Protein AF-A0A512CG80-F1 (afdb_monomer_lite)

pLDDT: mean 76.05, std 12.83, range [44.84, 91.69]

Sequence (80 aa):
MKKKKAEALMQRLVQNKISRPEFDELLGSLEDPEMVAGMEESMRKHFEQVLNEYNEELKSNTEDKKIKDQSLSRTQKEKE

Organism: NCBI:txid1350429

Secondary structure (DSSP, 8-state):
-HHHHHHHHHHHHHTT---HHHHHHHHHHTT-HHHHHHHHHHHHHHHHHHHHHHHHHHHHHHHHHHHHHHHHHHHTTT--

Radius of gyration: 22.68 Å; chains: 1; bounding box: 52×22×60 Å

Structure (mmCIF, N/CA/C/O backbone):
data_AF-A0A512CG80-F1
#
_entry.id   AF-A0A512CG80-F1
#
loop_
_atom_site.group_PDB
_atom_site.id
_atom_site.type_symbol
_atom_site.label_atom_id
_atom_site.label_alt_id
_atom_site.label_comp_id
_atom_site.label_asym_id
_atom_site.label_entity_id
_atom_site.label_seq_id
_atom_site.pdbx_PDB_ins_code
_atom_site.Cartn_x
_atom_site.Cartn_y
_atom_site.Cartn_z
_atom_site.occupancy
_atom_site.B_iso_or_equiv
_atom_site.auth_seq_id
_atom_site.auth_comp_id
_atom_site.auth_asym_id
_atom_site.auth_atom_id
_atom_site.pdbx_PDB_model_num
ATOM 1 N N . MET A 1 1 ? 2.074 9.510 -16.556 1.00 60.28 1 MET A N 1
ATOM 2 C CA . MET A 1 1 ? 1.139 8.394 -16.850 1.00 60.28 1 MET A CA 1
ATOM 3 C C . MET A 1 1 ? 1.519 7.086 -16.154 1.00 60.28 1 MET A C 1
ATOM 5 O O . MET A 1 1 ? 0.610 6.382 -15.745 1.00 60.28 1 MET A O 1
ATOM 9 N N . LYS A 1 2 ? 2.811 6.781 -15.952 1.00 62.41 2 LYS A N 1
ATOM 10 C CA . LYS A 1 2 ? 3.262 5.532 -15.310 1.00 62.41 2 LYS A CA 1
ATOM 11 C C . LYS A 1 2 ? 2.815 5.371 -13.839 1.00 62.41 2 LYS A C 1
ATOM 13 O O . LYS A 1 2 ? 2.271 4.329 -13.497 1.00 62.41 2 LYS A O 1
ATOM 18 N N . LYS A 1 3 ? 2.887 6.439 -13.028 1.00 66.56 3 LYS A N 1
ATOM 19 C CA . LYS A 1 3 ? 2.466 6.450 -11.605 1.00 66.56 3 LYS A CA 1
ATOM 20 C C . LYS A 1 3 ? 1.041 5.921 -11.364 1.00 66.56 3 LYS A C 1
ATOM 22 O O . LYS A 1 3 ? 0.829 5.092 -10.494 1.00 66.56 3 LYS A O 1
ATOM 27 N N . LYS A 1 4 ? 0.078 6.313 -12.210 1.00 74.75 4 LYS A N 1
ATOM 28 C CA . LYS A 1 4 ? -1.325 5.861 -12.107 1.00 74.75 4 LYS A CA 1
ATOM 29 C C . LYS A 1 4 ? -1.503 4.359 -12.366 1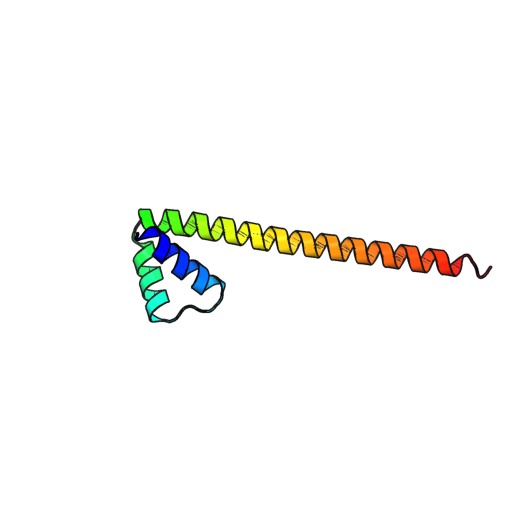.00 74.75 4 LYS A C 1
ATOM 31 O O . LYS A 1 4 ? -2.462 3.771 -11.883 1.00 74.75 4 LYS A O 1
ATOM 36 N N . LYS A 1 5 ? -0.606 3.744 -13.146 1.00 79.44 5 LYS A N 1
ATOM 37 C CA . LYS A 1 5 ? -0.657 2.308 -13.455 1.00 79.44 5 LYS A CA 1
ATOM 38 C C . LYS A 1 5 ? -0.175 1.484 -12.262 1.00 79.44 5 LYS A C 1
ATOM 40 O O . LYS A 1 5 ? -0.870 0.569 -11.843 1.00 79.44 5 LYS A O 1
ATOM 45 N N . ALA A 1 6 ? 0.958 1.881 -11.683 1.00 78.25 6 ALA A N 1
ATOM 46 C CA . ALA A 1 6 ? 1.498 1.313 -10.450 1.00 78.25 6 ALA A CA 1
ATOM 47 C C . ALA A 1 6 ? 0.479 1.375 -9.298 1.00 78.25 6 ALA A C 1
ATOM 49 O O . ALA A 1 6 ? 0.229 0.380 -8.623 1.00 78.25 6 ALA A O 1
ATOM 50 N N . GLU A 1 7 ? -0.184 2.521 -9.151 1.00 79.50 7 GLU A N 1
ATOM 51 C CA . GLU A 1 7 ? -1.249 2.727 -8.169 1.00 79.50 7 GLU A CA 1
ATOM 52 C C . GLU A 1 7 ? -2.433 1.764 -8.372 1.00 79.50 7 GLU A C 1
ATOM 54 O O . GLU A 1 7 ? -2.897 1.120 -7.432 1.00 79.50 7 GLU A O 1
ATOM 59 N N . ALA A 1 8 ? -2.894 1.606 -9.617 1.00 84.19 8 ALA A N 1
ATOM 60 C CA . ALA A 1 8 ? -4.001 0.712 -9.948 1.00 84.19 8 ALA A CA 1
ATOM 61 C C . ALA A 1 8 ? -3.666 -0.769 -9.702 1.00 84.19 8 ALA A C 1
ATOM 63 O O . ALA A 1 8 ? -4.526 -1.521 -9.239 1.00 84.19 8 ALA A O 1
ATOM 64 N N . LEU A 1 9 ? -2.430 -1.189 -9.989 1.00 85.94 9 LEU A N 1
ATOM 65 C CA . LEU A 1 9 ? -1.959 -2.547 -9.708 1.00 85.94 9 LEU A CA 1
ATOM 66 C C . LEU A 1 9 ? -1.912 -2.816 -8.199 1.00 85.94 9 LEU A C 1
ATOM 68 O O . LEU A 1 9 ? -2.397 -3.855 -7.754 1.00 85.94 9 LEU A O 1
ATOM 72 N N . MET A 1 10 ? -1.428 -1.859 -7.404 1.00 83.94 10 MET A N 1
ATOM 73 C CA . MET A 1 10 ? -1.428 -1.968 -5.941 1.00 83.94 10 MET A CA 1
ATOM 74 C C . MET A 1 10 ? -2.841 -2.061 -5.367 1.00 83.94 10 MET A C 1
ATOM 76 O O . MET A 1 10 ? -3.109 -2.912 -4.522 1.00 83.94 10 MET A O 1
ATOM 80 N N . GLN A 1 11 ? -3.776 -1.255 -5.871 1.00 84.19 11 GLN A N 1
ATOM 81 C CA . GLN A 1 11 ? -5.183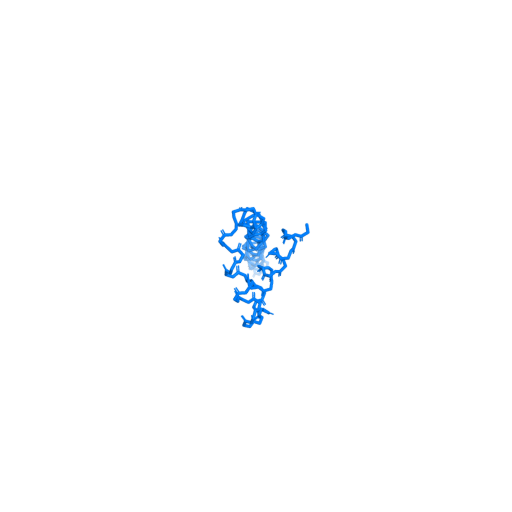 -1.351 -5.474 1.00 84.19 11 GLN A CA 1
ATOM 82 C C . GLN A 1 11 ? -5.773 -2.733 -5.795 1.00 84.19 11 GLN A C 1
ATOM 84 O O . GLN A 1 11 ? -6.484 -3.309 -4.972 1.00 84.19 11 GLN A O 1
ATOM 89 N N . ARG A 1 12 ? -5.447 -3.311 -6.959 1.00 86.75 12 ARG A N 1
ATOM 90 C CA . ARG A 1 12 ? -5.876 -4.676 -7.315 1.00 86.75 12 ARG A CA 1
ATOM 91 C C . ARG A 1 12 ? -5.242 -5.738 -6.421 1.00 86.75 12 ARG A C 1
ATOM 93 O O . ARG A 1 12 ? -5.936 -6.695 -6.080 1.00 86.75 12 ARG A O 1
ATOM 100 N N . LEU A 1 13 ? -3.975 -5.572 -6.031 1.00 86.56 13 LEU A N 1
ATOM 101 C CA . LEU A 1 13 ? -3.289 -6.477 -5.104 1.00 86.56 13 LEU A CA 1
ATOM 102 C C . LEU A 1 13 ? -4.000 -6.503 -3.748 1.00 86.56 13 LEU A C 1
ATOM 104 O O . LEU A 1 13 ? -4.356 -7.576 -3.269 1.00 86.56 13 LEU A O 1
ATOM 108 N N . VAL A 1 14 ? -4.270 -5.332 -3.165 1.00 82.94 14 VAL A N 1
ATOM 109 C CA . VAL A 1 14 ? -4.913 -5.242 -1.844 1.00 82.94 14 VAL A CA 1
ATOM 110 C C . VAL A 1 14 ? -6.364 -5.735 -1.876 1.00 82.94 14 VAL A C 1
ATOM 112 O O . VAL A 1 14 ? -6.829 -6.363 -0.930 1.00 82.94 14 VAL A O 1
ATOM 115 N N . GLN A 1 15 ? -7.068 -5.546 -2.994 1.00 84.38 15 GLN A N 1
ATOM 116 C CA . GLN A 1 15 ? -8.416 -6.093 -3.193 1.00 84.38 15 GLN A CA 1
ATOM 117 C C . GLN A 1 15 ? -8.439 -7.590 -3.544 1.00 84.38 15 GLN A C 1
ATOM 119 O O . GLN A 1 15 ? -9.520 -8.125 -3.795 1.00 84.38 15 GLN A O 1
ATOM 124 N N . ASN A 1 16 ? -7.283 -8.259 -3.604 1.00 86.38 16 ASN A N 1
ATOM 125 C CA . ASN A 1 16 ? -7.146 -9.658 -4.015 1.00 86.38 16 ASN A CA 1
ATOM 126 C C . ASN A 1 16 ? -7.753 -9.951 -5.409 1.00 86.38 16 ASN A C 1
ATOM 128 O O . ASN A 1 16 ? -8.363 -10.993 -5.646 1.00 86.38 16 ASN A O 1
ATOM 132 N N . LYS A 1 17 ? -7.623 -8.990 -6.333 1.00 89.69 17 LYS A N 1
ATOM 133 C CA . LYS A 1 17 ? -8.153 -9.029 -7.713 1.00 89.69 17 LYS A CA 1
ATOM 134 C C . LYS A 1 17 ? -7.060 -8.954 -8.781 1.00 89.69 17 LYS A C 1
ATOM 136 O O . LYS A 1 17 ? -7.364 -8.736 -9.951 1.00 89.69 17 LYS A O 1
ATOM 141 N N . ILE A 1 18 ? -5.794 -9.072 -8.391 1.00 90.38 18 ILE A N 1
ATOM 142 C CA . ILE A 1 18 ? -4.665 -8.985 -9.317 1.00 90.38 18 ILE A CA 1
ATOM 143 C C . ILE A 1 18 ? -4.451 -10.322 -10.035 1.00 90.38 18 ILE A C 1
ATOM 145 O O . ILE A 1 18 ? -4.476 -11.386 -9.415 1.00 90.38 18 ILE A O 1
ATOM 149 N N . SER A 1 19 ? -4.242 -10.283 -11.349 1.00 91.56 19 SER A N 1
ATOM 150 C CA . SER A 1 19 ? -3.836 -11.467 -12.111 1.00 91.56 19 SER A CA 1
ATOM 151 C C . SER A 1 19 ? -2.323 -11.700 -12.035 1.00 91.56 19 SER A C 1
ATOM 153 O O . SER A 1 19 ? -1.550 -10.802 -11.701 1.00 91.56 19 SER A O 1
ATOM 155 N N . ARG A 1 20 ? -1.866 -12.911 -12.379 1.00 90.69 20 ARG A N 1
ATOM 156 C CA . ARG A 1 20 ? -0.431 -13.240 -12.360 1.00 90.69 20 ARG A CA 1
ATOM 157 C C . ARG A 1 20 ? 0.428 -12.307 -13.240 1.00 90.69 20 ARG A C 1
ATOM 159 O O . ARG A 1 20 ? 1.419 -11.807 -12.721 1.00 90.69 20 ARG A O 1
ATOM 166 N N . PRO A 1 21 ? 0.056 -11.995 -14.499 1.00 91.69 21 PRO A N 1
ATOM 167 C CA . PRO A 1 21 ? 0.828 -11.061 -15.326 1.00 91.69 21 PRO A CA 1
ATOM 168 C C . PRO A 1 21 ? 0.887 -9.643 -14.747 1.00 91.69 21 PRO A C 1
ATOM 170 O O . PRO A 1 21 ? 1.902 -8.964 -14.849 1.00 91.69 21 PRO A O 1
ATOM 173 N N . GLU A 1 22 ? -0.198 -9.194 -14.119 1.00 86.62 22 GLU A N 1
ATOM 174 C CA . GLU A 1 22 ? -0.252 -7.892 -13.453 1.00 86.62 22 GLU A CA 1
ATOM 175 C C . GLU A 1 22 ? 0.631 -7.842 -12.210 1.00 86.62 22 GLU A C 1
ATOM 177 O O . GLU A 1 22 ? 1.225 -6.809 -11.917 1.00 86.62 22 GLU A O 1
ATOM 182 N N . PHE A 1 23 ? 0.732 -8.958 -11.490 1.00 87.88 23 PHE A N 1
ATOM 183 C CA . PHE A 1 23 ? 1.636 -9.089 -10.358 1.00 87.88 23 PHE A CA 1
ATOM 184 C C . PHE A 1 23 ? 3.103 -9.052 -10.798 1.00 87.88 23 PHE A C 1
ATOM 186 O O . PHE A 1 23 ? 3.903 -8.353 -10.184 1.00 87.88 23 PHE A O 1
ATOM 193 N N . ASP A 1 24 ? 3.456 -9.733 -11.889 1.00 89.69 24 ASP A N 1
ATOM 194 C CA . ASP A 1 24 ? 4.818 -9.678 -12.431 1.00 89.69 24 ASP A CA 1
ATOM 195 C C . ASP A 1 24 ? 5.158 -8.255 -12.939 1.00 89.69 24 ASP A C 1
ATOM 197 O O . ASP A 1 24 ? 6.265 -7.761 -12.720 1.00 89.69 24 ASP A O 1
ATOM 201 N N . GLU A 1 25 ? 4.192 -7.542 -13.535 1.00 86.88 25 GLU A N 1
ATOM 202 C CA . GLU A 1 25 ? 4.351 -6.129 -13.920 1.00 86.88 25 GLU A CA 1
ATOM 203 C C . GLU A 1 25 ? 4.502 -5.201 -12.702 1.00 86.88 25 GLU A C 1
ATOM 205 O O . GLU A 1 25 ? 5.290 -4.248 -12.724 1.00 86.88 25 GLU A O 1
ATOM 210 N N . LEU A 1 26 ? 3.764 -5.481 -11.626 1.00 85.94 26 LEU A N 1
ATOM 211 C CA . LEU A 1 26 ? 3.885 -4.770 -10.360 1.00 85.94 26 LEU A CA 1
ATOM 212 C C . LEU A 1 26 ? 5.295 -4.941 -9.783 1.00 85.94 26 LEU A C 1
ATOM 214 O O . LEU A 1 26 ? 5.909 -3.943 -9.417 1.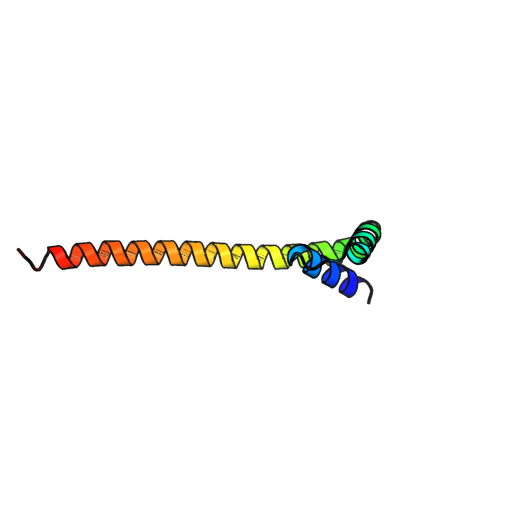00 85.94 26 LEU A O 1
ATOM 218 N N . LEU A 1 27 ? 5.824 -6.169 -9.761 1.00 86.00 27 LEU A N 1
ATOM 219 C CA . LEU A 1 27 ? 7.183 -6.451 -9.289 1.00 86.00 27 LEU A CA 1
ATOM 220 C C . LEU A 1 27 ? 8.241 -5.721 -10.120 1.00 86.00 27 LEU A C 1
ATOM 222 O O . LEU A 1 27 ? 9.115 -5.079 -9.547 1.00 86.00 27 LEU A O 1
ATOM 226 N N . GLY A 1 28 ? 8.123 -5.736 -11.450 1.00 83.94 28 GLY A N 1
ATOM 227 C CA . GLY A 1 28 ? 9.028 -4.971 -12.317 1.00 83.94 28 GLY A CA 1
ATOM 228 C C . GLY A 1 28 ? 8.924 -3.455 -12.107 1.00 83.94 28 GLY A C 1
ATOM 229 O O . GLY A 1 28 ? 9.889 -2.724 -12.299 1.00 83.94 28 GLY A O 1
ATOM 230 N N . SER A 1 29 ? 7.767 -2.964 -11.655 1.00 81.12 29 SER A N 1
ATOM 231 C CA . SER A 1 29 ? 7.579 -1.548 -11.324 1.00 81.12 29 SER A CA 1
ATOM 232 C C . SER A 1 29 ? 8.221 -1.145 -9.990 1.00 81.12 29 SER A C 1
ATOM 234 O O . SER A 1 29 ? 8.419 0.046 -9.772 1.00 81.12 29 SER A O 1
ATOM 236 N N . LEU A 1 30 ? 8.563 -2.096 -9.110 1.00 80.38 30 LEU A N 1
ATOM 237 C CA . LEU A 1 30 ? 9.267 -1.821 -7.847 1.00 80.38 30 LEU A CA 1
ATOM 238 C C . LEU A 1 30 ? 10.760 -1.524 -8.047 1.00 80.38 30 LEU A C 1
ATOM 240 O O . LEU A 1 30 ? 11.404 -0.989 -7.149 1.00 80.38 30 LEU A O 1
ATOM 244 N N . GLU A 1 31 ? 11.312 -1.849 -9.215 1.00 82.88 31 GLU A N 1
ATOM 245 C CA . GLU A 1 31 ? 12.694 -1.519 -9.579 1.00 82.88 31 GLU A CA 1
ATOM 246 C C . GLU A 1 31 ? 12.845 -0.047 -10.010 1.00 82.88 31 GLU A C 1
ATOM 248 O O . GLU A 1 31 ? 13.958 0.475 -10.067 1.00 82.88 31 GLU A O 1
ATOM 253 N N . ASP A 1 32 ? 11.729 0.640 -10.290 1.00 82.56 3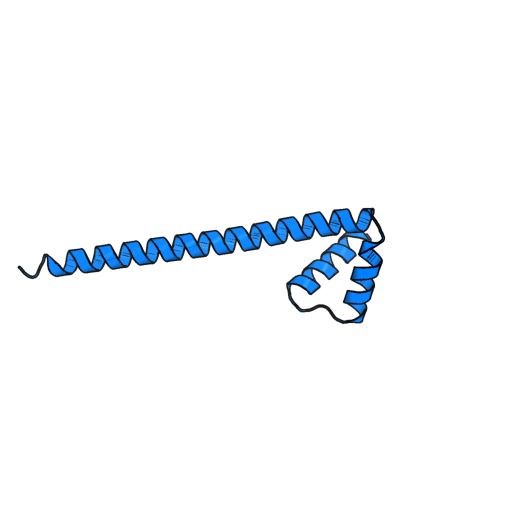2 ASP A N 1
ATOM 254 C CA . ASP A 1 32 ? 11.701 2.041 -10.707 1.00 82.56 32 ASP A CA 1
ATOM 255 C C . ASP A 1 32 ? 11.377 2.964 -9.509 1.00 82.56 32 ASP A C 1
ATOM 257 O O . ASP A 1 32 ? 10.254 2.952 -8.990 1.00 82.56 32 ASP A O 1
ATOM 261 N N . PRO A 1 33 ? 12.325 3.803 -9.051 1.00 78.75 33 PRO A N 1
ATOM 262 C CA . PRO A 1 33 ? 12.150 4.608 -7.841 1.00 78.75 33 PRO A CA 1
ATOM 263 C C . PRO A 1 33 ? 11.043 5.670 -7.961 1.00 78.75 33 PRO A C 1
ATOM 265 O O . PRO A 1 33 ? 10.448 6.051 -6.950 1.00 78.75 33 PRO A O 1
ATOM 268 N N . GLU A 1 34 ? 10.710 6.138 -9.170 1.00 78.38 34 GLU A N 1
ATOM 269 C 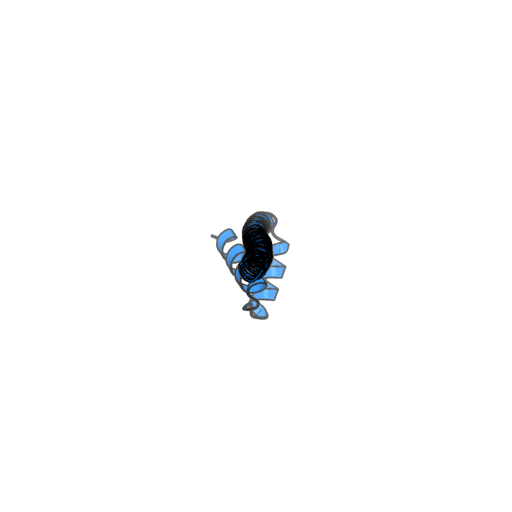CA . GLU A 1 34 ? 9.590 7.070 -9.362 1.00 78.38 34 GLU A CA 1
ATOM 270 C C . GLU A 1 34 ? 8.226 6.380 -9.235 1.00 78.38 34 GLU A C 1
ATOM 272 O O . GLU A 1 34 ? 7.233 7.025 -8.871 1.00 78.38 34 GLU A O 1
ATOM 277 N N . MET A 1 35 ? 8.164 5.087 -9.555 1.00 77.00 35 MET A N 1
ATOM 278 C CA . MET A 1 35 ? 6.970 4.253 -9.417 1.00 77.00 35 MET A CA 1
ATOM 279 C C . MET A 1 35 ? 6.759 3.825 -7.965 1.00 77.00 35 MET A C 1
ATOM 281 O O . MET A 1 35 ? 5.628 3.908 -7.481 1.00 77.00 35 MET A O 1
ATOM 285 N N . VAL A 1 36 ? 7.835 3.468 -7.256 1.00 80.56 36 VAL A N 1
ATOM 286 C CA . VAL A 1 36 ? 7.806 3.108 -5.827 1.00 80.56 36 VAL A CA 1
ATOM 287 C C . VAL A 1 36 ? 7.211 4.234 -4.986 1.00 80.56 36 VAL A C 1
ATOM 289 O O . VAL A 1 36 ? 6.282 3.988 -4.221 1.00 80.56 36 VAL A O 1
ATOM 292 N N . ALA A 1 37 ? 7.648 5.480 -5.194 1.00 79.19 37 ALA A N 1
ATOM 293 C CA . ALA A 1 37 ? 7.118 6.625 -4.450 1.00 79.19 37 ALA A CA 1
ATOM 294 C C . ALA A 1 37 ? 5.592 6.794 -4.619 1.00 79.19 37 ALA A C 1
ATOM 296 O O . ALA A 1 37 ? 4.887 7.127 -3.668 1.00 79.19 37 ALA A O 1
ATOM 297 N N . GLY A 1 38 ? 5.063 6.533 -5.822 1.00 76.94 38 GLY A N 1
ATOM 298 C CA . GLY A 1 38 ? 3.617 6.564 -6.072 1.00 76.94 38 GLY A CA 1
ATOM 299 C C . GLY A 1 38 ? 2.866 5.397 -5.423 1.00 76.94 38 GLY A C 1
ATOM 300 O O . GLY A 1 38 ? 1.743 5.566 -4.948 1.00 76.94 38 GLY A O 1
ATOM 301 N N . MET A 1 39 ? 3.484 4.216 -5.365 1.00 79.12 39 MET A N 1
ATOM 302 C CA . MET A 1 39 ? 2.909 3.053 -4.684 1.00 79.12 39 MET A CA 1
ATOM 303 C C . MET A 1 39 ? 2.854 3.244 -3.167 1.00 79.12 39 MET A C 1
ATOM 305 O O . MET A 1 39 ? 1.829 2.939 -2.558 1.00 79.12 39 MET A O 1
ATOM 309 N N . GLU A 1 40 ? 3.919 3.771 -2.559 1.00 83.12 40 GLU A N 1
ATOM 310 C CA . GLU A 1 40 ? 3.989 4.016 -1.114 1.00 83.12 40 GLU A CA 1
ATOM 311 C C . GLU A 1 40 ? 2.894 4.973 -0.635 1.00 83.12 40 GLU A C 1
ATOM 313 O O . GLU A 1 40 ? 2.226 4.696 0.364 1.00 83.12 40 GLU A O 1
ATOM 318 N N . GLU A 1 41 ? 2.666 6.073 -1.359 1.00 83.38 41 GLU A N 1
ATOM 319 C CA . GLU A 1 41 ? 1.610 7.036 -1.030 1.00 83.38 41 GLU A CA 1
ATOM 320 C C . GLU A 1 41 ? 0.216 6.389 -1.097 1.00 83.38 41 GLU A C 1
ATOM 322 O O . GLU A 1 41 ? -0.601 6.558 -0.187 1.00 83.38 41 GLU A O 1
ATOM 327 N N . SER A 1 42 ? -0.036 5.580 -2.129 1.00 79.88 42 SER A N 1
ATOM 328 C CA . SER A 1 42 ? -1.305 4.864 -2.295 1.00 79.88 42 SER A CA 1
ATOM 329 C C . SER A 1 42 ? -1.556 3.840 -1.191 1.00 79.88 42 SER A C 1
ATOM 331 O O . SER A 1 42 ? -2.654 3.791 -0.630 1.00 79.88 42 SER A O 1
ATOM 333 N N . MET A 1 43 ? -0.534 3.053 -0.837 1.00 83.44 43 MET A N 1
ATOM 334 C CA . MET A 1 43 ? -0.624 2.093 0.264 1.00 83.44 43 MET A CA 1
ATOM 335 C C . MET A 1 43 ? -0.882 2.793 1.590 1.00 83.44 43 MET A C 1
ATOM 337 O O . MET A 1 43 ? -1.728 2.338 2.356 1.00 83.44 43 MET A O 1
ATOM 341 N N . ARG A 1 44 ? -0.180 3.901 1.856 1.00 87.38 44 ARG A N 1
ATOM 342 C CA . ARG A 1 44 ? -0.354 4.668 3.091 1.00 87.38 44 ARG A CA 1
ATOM 343 C C . ARG A 1 44 ? -1.783 5.175 3.217 1.00 87.38 44 ARG A C 1
ATOM 345 O O . ARG A 1 44 ? -2.411 4.949 4.245 1.00 87.38 44 ARG A O 1
ATOM 352 N N . LYS A 1 45 ? -2.315 5.784 2.157 1.00 86.12 45 LYS A N 1
ATOM 353 C CA . LYS A 1 45 ? -3.690 6.289 2.144 1.00 86.12 45 LYS A CA 1
ATOM 354 C C . LYS A 1 45 ? -4.710 5.171 2.357 1.00 86.12 45 LYS A C 1
ATOM 356 O O . LYS A 1 45 ? -5.646 5.338 3.131 1.00 86.12 45 LYS A O 1
ATOM 361 N N . HIS A 1 46 ? -4.523 4.028 1.698 1.00 84.06 46 HIS A N 1
ATOM 362 C CA . HIS A 1 46 ? -5.414 2.887 1.881 1.00 84.06 46 HIS A CA 1
ATOM 363 C C . HIS A 1 46 ? -5.337 2.321 3.306 1.00 84.06 46 HIS A C 1
ATOM 365 O O . HIS A 1 46 ? -6.367 2.055 3.916 1.00 84.06 46 HIS A O 1
ATOM 371 N N . PHE A 1 47 ? -4.133 2.198 3.866 1.00 86.44 47 PHE A N 1
ATOM 372 C CA . PHE A 1 47 ? -3.938 1.758 5.244 1.00 86.44 47 PHE A CA 1
ATOM 373 C C . PHE A 1 47 ? -4.602 2.706 6.249 1.00 86.44 47 PHE A C 1
ATOM 375 O O . PHE A 1 47 ? -5.274 2.240 7.161 1.00 86.44 47 PHE A O 1
ATOM 382 N N . GLU A 1 48 ? -4.467 4.022 6.070 1.00 89.81 48 GLU A N 1
ATOM 383 C CA . GLU A 1 48 ? -5.137 5.014 6.919 1.00 89.81 48 GLU A CA 1
ATOM 384 C C . GLU A 1 48 ? -6.664 4.892 6.855 1.00 89.81 48 GLU A C 1
ATOM 386 O O . GLU A 1 48 ? -7.321 4.993 7.888 1.00 89.81 48 GLU A O 1
ATOM 391 N N . GLN A 1 49 ? -7.234 4.634 5.673 1.00 86.94 49 GLN A N 1
ATOM 392 C CA . GLN A 1 49 ? -8.673 4.387 5.531 1.00 86.94 49 GLN A CA 1
ATOM 393 C C . GLN A 1 49 ? -9.106 3.132 6.293 1.00 86.94 49 GLN A C 1
ATOM 395 O O . GLN A 1 49 ? -9.994 3.222 7.134 1.00 86.94 49 GLN A O 1
ATOM 400 N N . VAL A 1 50 ? -8.424 2.002 6.082 1.00 85.56 50 VAL A N 1
ATOM 401 C CA . VAL A 1 50 ? -8.727 0.739 6.778 1.00 85.56 50 VAL A CA 1
ATOM 402 C C . VAL A 1 50 ? -8.559 0.883 8.292 1.00 85.56 50 VAL A C 1
ATOM 404 O O . VAL A 1 50 ? -9.365 0.368 9.063 1.00 85.56 50 VAL A O 1
ATOM 407 N N . LEU A 1 51 ? -7.533 1.607 8.741 1.00 87.19 51 LEU A N 1
ATOM 408 C CA . LEU A 1 51 ? -7.295 1.862 10.158 1.00 87.19 51 LEU A CA 1
ATOM 409 C C . LEU A 1 51 ? -8.397 2.734 10.768 1.00 87.19 51 LEU A C 1
ATOM 411 O O . LEU A 1 51 ? -8.814 2.488 11.899 1.00 87.19 51 LEU A O 1
ATOM 415 N N . ASN A 1 52 ? -8.862 3.750 10.042 1.00 90.06 52 ASN A N 1
ATOM 416 C CA . ASN A 1 52 ? -9.970 4.590 10.481 1.00 90.06 52 ASN A CA 1
ATOM 417 C C . ASN A 1 52 ? -11.269 3.789 10.561 1.00 90.06 52 ASN A C 1
ATOM 419 O O . ASN A 1 52 ? -11.891 3.807 11.617 1.00 90.06 52 ASN A O 1
ATOM 423 N N . GLU A 1 53 ? -11.606 3.023 9.521 1.00 87.62 53 GLU A N 1
ATOM 424 C CA . GLU A 1 53 ? -12.773 2.130 9.505 1.00 87.62 53 GLU A CA 1
ATOM 425 C C . GLU A 1 53 ? -12.734 1.159 10.695 1.00 87.62 53 GLU A C 1
ATOM 427 O O . GLU A 1 53 ? -13.676 1.102 11.483 1.00 87.62 53 GLU A O 1
ATOM 432 N N . TYR A 1 54 ? -11.595 0.497 10.920 1.00 82.69 54 TYR A N 1
ATOM 433 C CA . TYR A 1 54 ? -11.403 -0.400 12.060 1.00 82.69 54 TYR A CA 1
ATOM 434 C C . TYR A 1 54 ? -11.571 0.309 13.413 1.00 82.69 54 TYR A C 1
ATOM 436 O O . TYR A 1 54 ? -12.211 -0.216 14.327 1.00 82.69 54 TYR A O 1
ATOM 444 N N . ASN A 1 55 ? -11.010 1.511 13.567 1.00 85.50 55 ASN A N 1
ATOM 445 C CA . ASN A 1 55 ? -11.135 2.298 14.795 1.00 85.50 55 ASN A CA 1
ATOM 446 C C . ASN A 1 55 ? -12.572 2.785 15.032 1.00 85.50 55 ASN A C 1
ATOM 448 O O . ASN A 1 55 ? -13.008 2.863 16.184 1.00 85.50 55 ASN A O 1
ATOM 452 N N . GLU A 1 56 ? -13.304 3.129 13.974 1.00 85.31 56 GLU A N 1
ATOM 453 C CA . GLU A 1 56 ? -14.720 3.492 14.039 1.00 85.31 56 GLU A CA 1
ATOM 454 C C . GLU A 1 56 ? -15.582 2.286 14.425 1.00 85.31 56 GLU A C 1
ATOM 456 O O . GLU A 1 56 ? -16.404 2.403 15.337 1.00 85.31 56 GLU A O 1
ATOM 461 N N . GLU A 1 57 ? -15.337 1.110 13.843 1.00 81.00 57 GLU A N 1
ATOM 462 C CA . GLU A 1 57 ? -15.998 -0.140 14.238 1.00 81.00 57 GLU A CA 1
ATOM 463 C C . GLU A 1 57 ? -15.723 -0.502 15.706 1.00 81.00 57 GLU A C 1
ATOM 465 O O . GLU A 1 57 ? -16.627 -0.926 16.433 1.00 81.00 57 GLU A O 1
ATOM 470 N N . LEU A 1 58 ? -14.494 -0.292 16.187 1.00 77.75 58 LEU A N 1
ATOM 471 C CA . LEU A 1 58 ? -14.120 -0.502 17.589 1.00 77.75 58 LEU A CA 1
ATOM 472 C C . LEU A 1 58 ? -14.859 0.446 18.537 1.00 77.75 58 LEU A C 1
ATOM 474 O O . LEU A 1 58 ? -15.345 0.017 19.591 1.00 77.75 58 LEU A O 1
ATOM 478 N N . LYS A 1 59 ? -14.956 1.730 18.175 1.00 73.69 59 LYS A N 1
ATOM 479 C CA . LYS A 1 59 ? -15.706 2.729 18.949 1.00 73.69 59 LYS A CA 1
ATOM 480 C C . LYS A 1 59 ? -17.193 2.398 18.969 1.00 73.69 59 LYS A C 1
ATOM 482 O O . LYS A 1 59 ? -17.766 2.332 20.054 1.00 73.69 59 LYS A O 1
ATOM 487 N N . SER A 1 60 ? -17.775 2.088 17.812 1.00 67.31 60 SER A N 1
ATOM 488 C CA . SER A 1 60 ? -19.182 1.700 17.683 1.00 67.31 60 SER A CA 1
ATOM 489 C C . SER A 1 60 ? -19.510 0.468 18.536 1.00 67.31 60 SER A C 1
ATOM 491 O O . SER A 1 60 ? -20.435 0.511 19.345 1.00 67.31 60 SER A O 1
ATOM 493 N N . ASN A 1 61 ? -18.681 -0.582 18.492 1.00 60.94 61 ASN A N 1
ATOM 494 C CA . ASN A 1 61 ? -18.858 -1.770 19.338 1.00 60.94 61 ASN A CA 1
ATOM 495 C C . ASN A 1 61 ? -18.697 -1.492 20.842 1.00 60.94 61 ASN A C 1
ATOM 497 O O . ASN A 1 61 ? -19.268 -2.201 21.676 1.00 60.94 61 ASN A O 1
ATOM 501 N N . THR A 1 62 ? -17.900 -0.491 21.212 1.00 60.38 62 THR A N 1
ATOM 502 C CA . THR A 1 62 ? -17.711 -0.103 22.615 1.00 60.38 62 THR A CA 1
ATOM 503 C C . THR A 1 62 ? -18.902 0.707 23.130 1.00 60.38 62 THR A C 1
ATOM 505 O O . THR A 1 62 ? -19.328 0.510 24.271 1.00 60.38 62 THR A O 1
ATOM 508 N N . GLU A 1 63 ? -19.486 1.570 22.297 1.00 58.38 63 GLU A N 1
ATOM 509 C CA . GLU A 1 63 ? -20.703 2.316 22.631 1.00 58.38 63 GLU A CA 1
ATOM 510 C C . GLU A 1 63 ? -21.937 1.406 22.704 1.00 58.38 63 GLU A C 1
ATOM 512 O O . GLU A 1 63 ? -22.702 1.504 23.666 1.00 58.38 63 GLU A O 1
ATOM 517 N N . ASP A 1 64 ? -22.075 0.441 21.790 1.00 56.38 64 ASP A N 1
ATOM 518 C CA . ASP A 1 64 ? -23.184 -0.526 21.794 1.00 56.38 64 ASP A CA 1
ATOM 519 C C . ASP A 1 64 ? -23.191 -1.391 23.073 1.00 56.38 64 ASP A C 1
ATOM 521 O O . ASP A 1 64 ? -24.233 -1.629 23.695 1.00 56.38 64 ASP A O 1
ATOM 525 N N . LYS A 1 65 ? -22.000 -1.776 23.561 1.00 54.88 65 LYS A N 1
ATOM 526 C CA . LYS A 1 65 ? -21.844 -2.469 24.854 1.00 54.88 65 LYS A CA 1
ATOM 527 C C . LYS A 1 65 ? -22.236 -1.597 26.048 1.00 54.88 65 LYS A C 1
ATOM 529 O O . LYS A 1 65 ? -22.857 -2.103 26.981 1.00 54.88 65 LYS A O 1
ATOM 534 N N . LYS A 1 66 ? -21.922 -0.299 26.022 1.00 57.12 66 LYS A N 1
ATOM 535 C CA . LYS A 1 66 ? -22.276 0.643 27.099 1.00 57.12 66 LYS A CA 1
ATOM 536 C C . LYS A 1 66 ? -23.788 0.882 27.184 1.00 57.12 66 LYS A C 1
ATOM 538 O O . LYS A 1 66 ? -24.336 0.956 28.282 1.00 57.12 66 LYS A O 1
ATOM 543 N N . ILE A 1 67 ? -24.465 0.963 26.038 1.00 58.34 67 ILE A N 1
ATOM 544 C CA . ILE A 1 67 ? -25.918 1.188 25.961 1.00 58.34 67 ILE A CA 1
ATOM 545 C C . ILE A 1 67 ? -26.694 -0.047 26.448 1.00 58.34 67 ILE A C 1
ATOM 547 O O . ILE A 1 67 ? -27.699 0.093 27.155 1.00 58.34 67 ILE A O 1
ATOM 551 N N . LYS A 1 68 ? -26.214 -1.263 26.147 1.00 57.25 68 LYS A N 1
ATOM 552 C CA . LYS A 1 68 ? -26.804 -2.509 26.672 1.00 57.25 68 LYS A CA 1
ATOM 553 C C . LYS A 1 68 ? -26.711 -2.612 28.194 1.00 57.25 68 LYS A C 1
ATOM 555 O O . LYS A 1 68 ? -27.712 -2.926 28.837 1.00 57.25 68 LYS A O 1
ATOM 560 N N . ASP A 1 69 ? -25.552 -2.301 28.765 1.00 57.03 69 ASP A N 1
ATOM 561 C CA . ASP A 1 69 ? -25.311 -2.382 30.213 1.00 57.03 69 ASP A CA 1
ATOM 562 C C . ASP A 1 69 ? -26.177 -1.378 31.009 1.00 57.03 69 ASP A C 1
ATOM 564 O O . ASP A 1 69 ? -26.789 -1.705 32.033 1.00 57.03 69 ASP A O 1
ATOM 568 N N . GLN A 1 70 ? -26.354 -0.168 30.466 1.00 56.88 70 GLN A N 1
ATOM 569 C CA . GLN A 1 70 ? -27.192 0.868 31.078 1.00 56.88 70 GLN A CA 1
ATOM 570 C C . GLN A 1 70 ? -28.702 0.572 30.967 1.00 56.88 70 GLN A C 1
ATOM 572 O O . GLN A 1 70 ? -29.479 0.980 31.834 1.00 56.88 70 GLN A O 1
ATOM 577 N N . SER A 1 71 ? -29.122 -0.160 29.930 1.00 56.38 71 SER A N 1
ATOM 578 C CA . SER A 1 71 ? -30.524 -0.553 29.723 1.00 56.38 71 SER A CA 1
ATOM 579 C C . SER A 1 71 ? -30.961 -1.670 30.678 1.00 56.38 71 SER A C 1
ATOM 581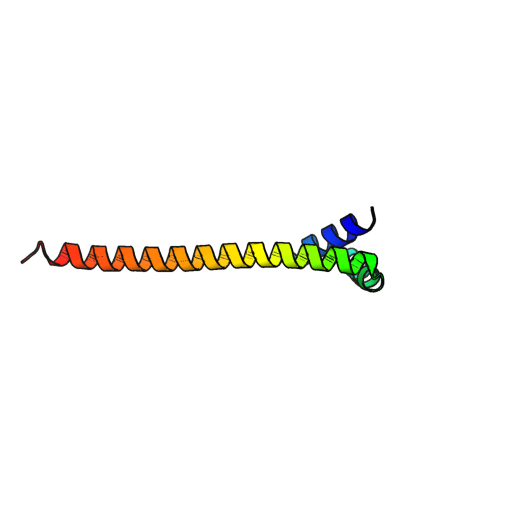 O O . SER A 1 71 ? -32.047 -1.595 31.248 1.00 56.38 71 SER A O 1
ATOM 583 N N . LEU A 1 72 ? -30.091 -2.653 30.937 1.00 57.44 72 LEU A N 1
ATOM 584 C CA . LEU A 1 72 ? -30.340 -3.733 31.906 1.00 57.44 72 LEU A CA 1
ATOM 585 C C . LEU A 1 72 ? -30.441 -3.210 33.349 1.00 57.44 72 LEU A C 1
ATOM 587 O O . LEU A 1 72 ? -31.303 -3.649 34.109 1.00 57.44 72 LEU A O 1
ATOM 591 N N . SER A 1 73 ? -29.623 -2.212 33.693 1.00 58.53 73 SER A N 1
ATOM 592 C CA . SER A 1 73 ? -29.615 -1.582 35.020 1.00 58.53 73 SER A CA 1
ATOM 593 C C . SER A 1 73 ? -30.878 -0.758 35.320 1.00 58.53 73 SER A C 1
ATOM 595 O O . SER A 1 73 ? -31.269 -0.619 36.478 1.00 58.53 73 SER A O 1
ATOM 597 N N . ARG A 1 74 ? -31.543 -0.202 34.294 1.00 57.09 74 ARG A N 1
ATOM 598 C CA . ARG A 1 74 ? -32.797 0.556 34.465 1.00 57.09 74 ARG A CA 1
ATOM 599 C C . ARG A 1 74 ? -34.011 -0.352 34.662 1.00 57.09 74 ARG A C 1
ATOM 601 O O . ARG A 1 74 ? -34.843 -0.051 35.508 1.00 57.09 74 ARG A O 1
ATOM 608 N N . THR A 1 75 ? -34.087 -1.484 33.964 1.00 56.12 75 THR A N 1
ATOM 609 C CA . THR A 1 75 ? -35.248 -2.391 34.041 1.00 56.12 75 THR A CA 1
ATOM 610 C C . THR A 1 75 ? -35.358 -3.141 35.374 1.00 56.12 75 THR A C 1
ATOM 612 O O . THR A 1 75 ? -36.453 -3.547 35.756 1.00 56.12 75 THR A O 1
ATOM 615 N N . GLN A 1 76 ? -34.258 -3.317 36.112 1.00 55.00 76 GLN A N 1
ATOM 616 C CA . GLN A 1 76 ? -34.296 -3.970 37.429 1.00 55.00 76 GLN A CA 1
ATOM 617 C C . GLN A 1 76 ? -34.790 -3.050 38.555 1.00 55.00 76 GLN A C 1
ATOM 619 O O . GLN A 1 76 ? -35.251 -3.550 39.572 1.00 55.00 76 GLN A O 1
ATOM 624 N N . LYS A 1 77 ? -34.766 -1.725 38.362 1.00 55.00 77 LYS A N 1
ATOM 625 C CA . LYS A 1 77 ? -35.131 -0.746 39.398 1.00 55.00 77 LYS A CA 1
ATOM 626 C C . LYS A 1 77 ? -36.624 -0.386 39.439 1.00 55.00 77 LYS A C 1
ATOM 628 O O . LYS A 1 77 ? -37.049 0.274 40.372 1.00 55.00 77 LYS A O 1
ATOM 633 N N . GLU A 1 78 ? -37.405 -0.802 38.440 1.00 54.25 78 GLU A N 1
ATOM 634 C CA . GLU A 1 78 ? -38.866 -0.585 38.369 1.00 54.25 78 GLU A CA 1
ATOM 635 C C . GLU A 1 78 ? -39.689 -1.794 38.865 1.00 54.25 78 GLU A C 1
ATOM 637 O O . GLU A 1 78 ? -40.913 -1.794 38.749 1.00 54.25 78 GLU A O 1
ATOM 642 N N . LYS A 1 79 ? -39.039 -2.844 39.391 1.00 53.53 79 LYS A N 1
ATOM 643 C CA . LYS A 1 79 ? -39.703 -4.057 39.913 1.00 53.53 79 LYS A CA 1
ATOM 644 C C . LYS A 1 79 ? -39.553 -4.276 41.428 1.00 53.53 79 LYS A C 1
ATOM 646 O O . LYS A 1 79 ? -40.042 -5.294 41.913 1.00 53.53 79 LYS A O 1
ATOM 651 N N . GLU A 1 80 ? -38.913 -3.353 42.145 1.00 44.84 80 GLU A N 1
ATOM 652 C CA . GLU A 1 80 ? -38.902 -3.273 43.620 1.00 44.84 80 GLU A CA 1
ATOM 653 C C . GLU A 1 80 ? -39.794 -2.121 44.087 1.00 44.84 80 GLU A C 1
ATOM 655 O O . GLU A 1 80 ? -40.519 -2.318 45.087 1.00 44.84 80 GLU A O 1
#

Foldseek 3Di:
DLLVLLLVLLVCVVVVNHDPVSVVVNVVLCVPPVNVVSSVVSVVVVVVVVVVVVVVVVVVVVVVVVVVVVVVVVVVVVPD